Protein AF-A0A954T979-F1 (afdb_monomer_lite)

Structure (mmCIF, N/CA/C/O backbone):
data_AF-A0A954T979-F1
#
_entry.id   AF-A0A954T979-F1
#
loop_
_atom_site.group_PDB
_atom_site.id
_atom_site.type_symbol
_atom_site.label_atom_id
_atom_site.label_alt_id
_atom_site.label_comp_id
_atom_site.label_asym_id
_atom_site.label_entity_id
_atom_site.label_seq_id
_atom_site.pdbx_PDB_ins_code
_atom_site.Cartn_x
_atom_site.Cartn_y
_atom_site.Cartn_z
_atom_site.occupancy
_atom_site.B_iso_or_equiv
_atom_site.auth_seq_id
_atom_site.auth_comp_id
_atom_site.auth_asym_id
_atom_site.auth_atom_id
_atom_site.pdbx_PDB_model_num
ATOM 1 N N . ASP A 1 1 ? -9.223 -1.416 -10.835 1.00 89.56 1 ASP A N 1
ATOM 2 C CA . ASP A 1 1 ? -8.680 -1.731 -9.501 1.00 89.56 1 ASP A CA 1
ATOM 3 C C . ASP A 1 1 ? -7.869 -3.007 -9.661 1.00 89.56 1 ASP A C 1
ATOM 5 O O . ASP A 1 1 ? -8.313 -3.854 -10.427 1.00 89.56 1 ASP A O 1
ATOM 9 N N . CYS A 1 2 ? -6.701 -3.124 -9.030 1.00 95.06 2 CYS A N 1
ATOM 10 C CA . CYS A 1 2 ? -5.789 -4.264 -9.200 1.00 95.06 2 CYS A CA 1
ATOM 11 C C . CYS A 1 2 ? -6.387 -5.579 -8.667 1.00 95.06 2 CYS A C 1
ATOM 13 O O . CYS A 1 2 ? -6.088 -6.649 -9.189 1.00 95.06 2 CYS A O 1
ATOM 15 N N . PHE A 1 3 ? -7.281 -5.497 -7.678 1.00 96.12 3 PHE A N 1
ATOM 16 C CA . PHE A 1 3 ? -7.932 -6.656 -7.049 1.00 96.12 3 PHE A CA 1
ATOM 17 C C . PHE A 1 3 ? -9.414 -6.803 -7.430 1.00 96.12 3 PHE A C 1
ATOM 19 O O . PHE A 1 3 ? -10.188 -7.436 -6.714 1.00 96.12 3 PHE A O 1
ATOM 26 N N . ALA A 1 4 ? -9.841 -6.215 -8.553 1.00 95.62 4 ALA A N 1
ATOM 27 C CA . ALA A 1 4 ? -11.224 -6.329 -9.008 1.00 95.62 4 ALA A CA 1
ATOM 28 C C . ALA A 1 4 ? -11.629 -7.805 -9.197 1.00 95.62 4 ALA A C 1
ATOM 30 O O . ALA A 1 4 ? -10.930 -8.565 -9.866 1.00 95.62 4 ALA A O 1
ATOM 31 N N . GLY A 1 5 ? -12.764 -8.194 -8.610 1.00 94.38 5 GLY A N 1
ATOM 32 C CA . GLY A 1 5 ? -13.260 -9.575 -8.613 1.00 94.38 5 GLY A CA 1
ATOM 33 C C . GLY A 1 5 ? -12.831 -10.416 -7.404 1.00 94.38 5 GLY A C 1
ATOM 34 O O . GLY A 1 5 ? -13.337 -11.523 -7.245 1.00 94.38 5 GLY A O 1
ATOM 35 N N . GLN A 1 6 ? -11.952 -9.911 -6.529 1.00 94.81 6 GLN A N 1
ATOM 36 C CA . GLN A 1 6 ? -11.665 -10.568 -5.253 1.00 94.81 6 GLN A CA 1
ATOM 37 C C . GLN A 1 6 ? -12.910 -10.491 -4.342 1.00 94.81 6 GLN A C 1
ATOM 39 O O . GLN A 1 6 ? -13.424 -9.390 -4.121 1.00 94.81 6 GLN A O 1
ATOM 44 N N . PRO A 1 7 ? -13.407 -11.619 -3.803 1.00 94.00 7 PRO A N 1
ATOM 45 C CA . PRO A 1 7 ? -14.578 -11.619 -2.933 1.00 94.00 7 PRO A CA 1
ATOM 46 C C . PRO A 1 7 ? -14.266 -11.057 -1.540 1.00 94.00 7 PRO A C 1
ATOM 48 O O . PRO A 1 7 ? -13.140 -11.150 -1.046 1.00 94.00 7 PRO A O 1
ATOM 51 N N . LEU A 1 8 ? -15.300 -10.530 -0.881 1.00 92.94 8 LEU A N 1
ATOM 52 C CA . LEU A 1 8 ? -15.265 -10.196 0.540 1.00 92.94 8 LEU A CA 1
ATOM 53 C C . LEU A 1 8 ? -15.288 -11.491 1.359 1.00 92.94 8 LEU A C 1
ATOM 55 O O . LEU A 1 8 ? -16.309 -12.178 1.396 1.00 92.94 8 LEU A O 1
ATOM 59 N N . VAL A 1 9 ? -14.182 -11.809 2.033 1.00 87.69 9 VAL A N 1
ATOM 60 C CA . VAL A 1 9 ? -14.088 -12.974 2.924 1.00 87.69 9 VAL A CA 1
ATOM 61 C C . VAL A 1 9 ? -13.706 -12.493 4.317 1.00 87.69 9 VAL A C 1
ATOM 63 O O . VAL A 1 9 ? -12.596 -12.012 4.546 1.00 87.69 9 VAL A O 1
ATOM 66 N N . ASN A 1 10 ? -14.630 -12.623 5.265 1.00 72.69 10 ASN A N 1
ATOM 67 C CA . ASN A 1 10 ? -14.361 -12.289 6.659 1.00 72.69 10 ASN A CA 1
ATOM 68 C C . ASN A 1 10 ? -13.551 -13.424 7.298 1.00 72.69 10 ASN A C 1
ATOM 70 O O . ASN A 1 10 ? -14.028 -14.551 7.323 1.00 72.69 10 ASN A O 1
ATOM 74 N N . GLY A 1 11 ? -12.335 -13.090 7.755 1.00 63.50 11 GLY A N 1
ATOM 75 C CA . GLY A 1 11 ? -11.377 -13.889 8.539 1.00 63.50 11 GLY A CA 1
ATOM 76 C C . GLY A 1 11 ? -11.616 -15.399 8.644 1.00 63.50 11 GLY A C 1
ATOM 77 O O . GLY A 1 11 ? -12.543 -15.843 9.309 1.00 63.50 11 GLY A O 1
ATOM 78 N N . ILE A 1 12 ? -10.706 -16.196 8.080 1.00 55.28 12 ILE A N 1
ATOM 79 C CA . ILE A 1 12 ? -10.665 -17.642 8.329 1.00 55.28 12 ILE A CA 1
ATOM 80 C C . ILE A 1 12 ? -10.172 -17.859 9.765 1.00 55.28 12 ILE A C 1
ATOM 82 O O . ILE A 1 12 ? -9.026 -17.526 10.075 1.00 55.28 12 ILE A O 1
ATOM 86 N N . THR A 1 13 ? -11.014 -18.432 10.624 1.00 52.34 13 THR A N 1
ATOM 87 C CA . THR A 1 13 ? -10.603 -18.9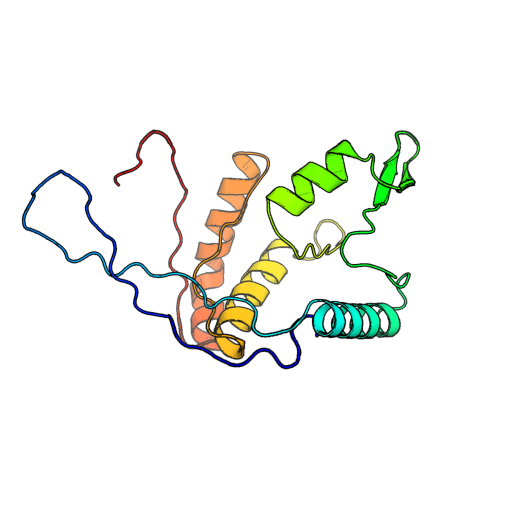42 11.936 1.00 52.34 13 THR A CA 1
ATOM 88 C C . THR A 1 13 ? -9.725 -20.169 11.712 1.00 52.34 13 THR A C 1
ATOM 90 O O . THR A 1 13 ? -10.224 -21.212 11.287 1.00 52.34 13 THR A O 1
ATOM 93 N N . TYR A 1 14 ? -8.418 -20.072 11.961 1.00 54.41 14 TYR A N 1
ATOM 94 C CA . TYR A 1 14 ? -7.567 -21.260 12.033 1.00 54.41 14 TYR A CA 1
ATOM 95 C C . TYR A 1 14 ? -7.148 -21.508 13.478 1.00 54.41 14 TYR A C 1
ATOM 97 O O . TYR A 1 14 ? -6.936 -20.580 14.252 1.00 54.41 14 TYR A O 1
ATOM 105 N N . ARG A 1 15 ? -7.053 -22.780 13.860 1.00 49.94 15 ARG A N 1
ATOM 106 C CA . ARG A 1 15 ? -6.514 -23.176 15.162 1.00 49.94 15 ARG A CA 1
ATOM 107 C C . ARG A 1 15 ? -4.995 -23.216 15.057 1.00 49.94 15 ARG A C 1
ATOM 109 O O . ARG A 1 15 ? -4.473 -23.870 14.155 1.00 49.94 15 ARG A O 1
ATOM 116 N N . ILE A 1 16 ? -4.300 -22.505 15.939 1.00 55.72 16 ILE A N 1
ATOM 117 C CA . ILE A 1 16 ? -2.845 -22.620 16.076 1.00 55.72 16 ILE A CA 1
ATOM 118 C C . ILE A 1 16 ? -2.546 -23.936 16.807 1.00 55.72 16 ILE A C 1
ATOM 120 O O . ILE A 1 16 ? -3.110 -24.193 17.868 1.00 55.72 16 ILE A O 1
ATOM 124 N N . ASP A 1 17 ? -1.698 -24.788 16.222 1.00 48.31 17 ASP A N 1
ATOM 125 C CA . ASP A 1 17 ? -1.144 -25.957 16.914 1.00 48.31 17 ASP A CA 1
ATOM 126 C C . ASP A 1 17 ? -0.071 -25.461 17.904 1.00 48.31 17 ASP A C 1
ATOM 128 O O . ASP A 1 17 ? 0.934 -24.894 17.463 1.00 48.31 17 ASP A O 1
ATOM 132 N N . PRO A 1 18 ? -0.264 -25.625 19.226 1.00 51.44 18 PRO A N 1
ATOM 133 C CA . PRO A 1 18 ? 0.641 -25.089 20.244 1.00 51.44 18 PRO A CA 1
ATOM 134 C C . PRO A 1 18 ? 2.006 -25.797 20.290 1.00 51.44 18 PRO A C 1
ATOM 136 O O . PRO A 1 18 ? 2.892 -25.395 21.052 1.00 51.44 18 PRO A O 1
ATOM 139 N N . GLY A 1 19 ? 2.217 -26.849 19.495 1.00 63.22 19 GLY A N 1
ATOM 140 C CA . GLY A 1 19 ? 3.445 -27.627 19.544 1.00 63.22 19 GLY A CA 1
ATOM 141 C C . GLY A 1 19 ? 3.667 -28.286 20.913 1.00 63.22 19 GLY A C 1
ATOM 142 O O . GLY A 1 19 ? 2.783 -28.397 21.760 1.00 63.22 19 GLY A O 1
ATOM 143 N N . ARG A 1 20 ? 4.887 -28.780 21.144 1.00 53.03 20 ARG A N 1
ATOM 144 C CA . ARG A 1 20 ? 5.210 -29.754 22.207 1.00 53.03 20 ARG A CA 1
ATOM 145 C C . ARG A 1 20 ? 5.281 -29.197 23.642 1.00 53.03 20 ARG A C 1
ATOM 147 O O . ARG A 1 20 ? 5.864 -29.853 24.505 1.00 53.03 20 ARG A O 1
ATOM 154 N N . LYS A 1 21 ? 4.729 -28.012 23.921 1.00 49.12 21 LYS A N 1
ATOM 155 C CA . LYS A 1 21 ? 4.645 -27.458 25.283 1.00 49.12 21 LYS A CA 1
ATOM 156 C C . LYS A 1 21 ? 3.188 -27.400 25.724 1.00 49.12 21 LYS A C 1
ATOM 158 O O . LYS A 1 21 ? 2.448 -26.494 25.369 1.00 49.12 21 LYS A O 1
ATOM 163 N N . ALA A 1 22 ? 2.801 -28.379 26.536 1.00 50.41 22 ALA A N 1
ATOM 164 C CA . ALA A 1 22 ? 1.542 -28.364 27.258 1.00 50.41 22 ALA A CA 1
ATOM 165 C C . ALA A 1 22 ? 1.545 -27.213 28.281 1.00 50.41 22 ALA A C 1
ATOM 167 O O . ALA A 1 22 ? 2.043 -27.365 29.395 1.00 50.41 22 ALA A O 1
ATOM 168 N N . GLN A 1 23 ? 0.982 -26.064 27.910 1.00 44.97 23 GLN A N 1
ATOM 169 C CA . GLN A 1 23 ? 0.346 -25.174 28.874 1.00 44.97 23 GLN A CA 1
ATOM 170 C C . GLN A 1 23 ? -1.100 -24.923 28.460 1.00 44.97 23 GLN A C 1
ATOM 172 O O . GLN A 1 23 ? -1.413 -24.488 27.356 1.00 44.97 23 GLN A O 1
ATOM 177 N N . VAL A 1 24 ? -1.979 -25.285 29.387 1.00 43.44 24 VAL A N 1
ATOM 178 C CA . VAL A 1 24 ? -3.433 -25.253 29.298 1.00 43.44 24 VAL A CA 1
ATOM 179 C C . VAL A 1 24 ? -3.898 -23.813 29.516 1.00 43.44 24 VAL A C 1
ATOM 181 O O . VAL A 1 24 ? -4.314 -23.462 30.612 1.00 43.44 24 VAL A O 1
ATOM 184 N N . SER A 1 25 ? -3.796 -22.959 28.498 1.00 41.19 25 SER A N 1
ATOM 185 C CA . SER A 1 25 ? -4.624 -21.750 28.393 1.00 41.19 25 SER A CA 1
ATOM 186 C C . SER A 1 25 ? -4.479 -21.113 27.014 1.00 41.19 25 SER A C 1
ATOM 188 O O . SER A 1 25 ? -3.363 -20.863 26.577 1.00 41.19 25 SER A O 1
ATOM 190 N N . ALA A 1 26 ? -5.621 -20.786 26.410 1.00 41.97 26 ALA A N 1
ATOM 191 C CA . ALA A 1 26 ? -5.810 -20.172 25.096 1.00 41.97 26 ALA A CA 1
ATOM 192 C C . ALA A 1 26 ? -5.603 -21.119 23.902 1.00 41.97 26 ALA A C 1
ATOM 194 O O . ALA A 1 26 ? -4.512 -21.315 23.380 1.00 41.97 26 ALA A O 1
ATOM 195 N N . PHE A 1 27 ? -6.728 -21.641 23.407 1.00 39.69 27 PHE A N 1
ATOM 196 C CA . PHE A 1 27 ? -6.893 -21.864 21.978 1.00 39.69 27 PHE A CA 1
ATOM 197 C C . PHE A 1 27 ? -6.625 -20.521 21.293 1.00 39.69 27 PHE A C 1
ATOM 199 O O . PHE A 1 27 ? -7.491 -19.649 21.273 1.00 39.69 27 PHE A O 1
ATOM 206 N N . GLU A 1 28 ? -5.406 -20.307 20.816 1.00 45.62 28 GLU A N 1
ATOM 207 C CA . GLU A 1 28 ? -5.100 -19.139 20.008 1.00 45.62 28 GLU A CA 1
ATOM 208 C C . GLU A 1 28 ? -5.762 -19.367 18.643 1.00 45.62 28 GLU A C 1
ATOM 210 O O . GLU A 1 28 ? -5.289 -20.132 17.797 1.00 45.62 28 GLU A O 1
ATOM 215 N N . GLU A 1 29 ? -6.939 -18.763 18.458 1.00 49.72 29 GLU A N 1
ATOM 216 C CA . GLU A 1 29 ? -7.484 -18.555 17.125 1.00 49.72 29 GLU A CA 1
ATOM 217 C C . GLU A 1 29 ? -6.470 -17.702 16.372 1.00 49.72 29 GLU A C 1
ATOM 219 O O . GLU A 1 29 ? -6.264 -16.515 16.633 1.00 49.72 29 GLU A O 1
ATOM 224 N N . GLY A 1 30 ? -5.766 -18.348 15.459 1.00 55.19 30 GLY A N 1
ATOM 225 C CA . GLY A 1 30 ? -4.918 -17.660 14.532 1.00 55.19 30 GLY A CA 1
ATOM 226 C C . GLY A 1 30 ? -5.792 -16.877 13.567 1.00 55.19 30 GLY A C 1
ATOM 227 O O . GLY A 1 30 ? -6.737 -17.396 12.973 1.00 55.19 30 GLY A O 1
ATOM 228 N N . PHE A 1 31 ? -5.466 -15.602 13.405 1.00 66.88 31 PHE A N 1
ATOM 229 C CA . PHE A 1 31 ? -6.133 -14.730 12.450 1.00 66.88 31 PHE A CA 1
ATOM 230 C C . PHE A 1 31 ? -5.142 -14.392 11.338 1.00 66.88 31 PHE A C 1
ATOM 232 O O . PHE A 1 31 ? -4.152 -13.697 11.595 1.00 66.88 31 PHE A O 1
ATOM 239 N N . LYS A 1 32 ? -5.419 -14.857 10.114 1.00 81.69 32 LYS A N 1
ATOM 240 C CA . LYS A 1 32 ? -4.727 -14.463 8.877 1.00 81.69 32 LYS A CA 1
ATOM 241 C C . LYS A 1 32 ? -5.723 -13.830 7.910 1.00 81.69 32 LYS A C 1
ATOM 243 O O . LYS A 1 32 ? -6.925 -14.079 7.993 1.00 81.69 32 LYS A O 1
ATOM 248 N N . ASN A 1 33 ? -5.220 -13.026 6.981 1.00 89.38 33 ASN A N 1
ATOM 249 C CA . ASN A 1 33 ? -6.032 -12.573 5.857 1.00 89.38 33 ASN A CA 1
ATOM 250 C C . ASN A 1 33 ? -6.395 -13.766 4.960 1.00 89.38 33 ASN A C 1
ATOM 252 O O . ASN A 1 33 ? -5.632 -14.728 4.864 1.00 89.38 33 ASN A O 1
ATOM 256 N N . ALA A 1 34 ? -7.550 -13.689 4.299 1.00 88.19 34 ALA A N 1
ATOM 257 C CA . ALA A 1 34 ? -7.890 -14.623 3.235 1.00 88.19 34 ALA A CA 1
ATOM 258 C C . ALA A 1 34 ? -6.895 -14.487 2.073 1.00 88.19 34 ALA A C 1
ATOM 260 O O . ALA A 1 34 ? -6.503 -13.370 1.720 1.00 88.19 34 ALA A O 1
ATOM 261 N N . ASP A 1 35 ? -6.511 -15.619 1.490 1.00 89.25 35 ASP A N 1
ATOM 262 C CA . ASP A 1 35 ? -5.602 -15.664 0.347 1.00 89.25 35 ASP A CA 1
ATOM 263 C C . ASP A 1 35 ? -6.260 -15.047 -0.908 1.00 89.25 35 ASP A C 1
ATOM 265 O O . ASP A 1 35 ? -7.484 -14.870 -0.985 1.00 89.25 35 ASP A O 1
ATOM 269 N N . PHE A 1 36 ? -5.450 -14.696 -1.910 1.00 89.81 36 PHE A N 1
ATOM 270 C CA . PHE A 1 36 ? -5.980 -14.248 -3.198 1.00 89.81 36 PHE A CA 1
ATOM 271 C C . PHE A 1 36 ? -6.741 -15.394 -3.871 1.00 89.81 36 PHE A C 1
ATOM 273 O O . PHE A 1 36 ? -6.194 -16.477 -4.073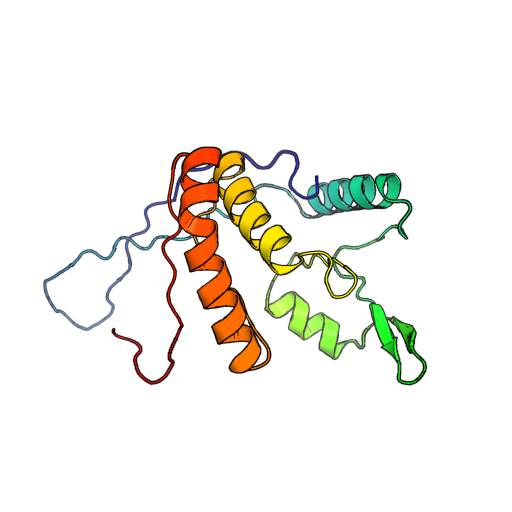 1.00 89.81 36 PHE A O 1
ATOM 280 N N . VAL A 1 37 ? -7.996 -15.139 -4.239 1.00 93.19 37 VAL A N 1
ATOM 281 C CA . VAL A 1 37 ? -8.806 -16.069 -5.045 1.00 93.19 37 VAL A CA 1
ATOM 282 C C . VAL A 1 37 ? -8.530 -15.848 -6.534 1.00 93.19 37 VAL A C 1
ATOM 284 O O . VAL A 1 37 ? -8.644 -16.766 -7.341 1.00 93.19 37 VAL A O 1
ATOM 287 N N . LEU A 1 38 ? -8.142 -14.623 -6.896 1.00 94.56 38 LEU A N 1
ATOM 288 C CA . LEU A 1 38 ? -7.792 -14.250 -8.259 1.00 94.56 38 LEU A CA 1
ATOM 289 C C . LEU A 1 38 ? -6.536 -14.985 -8.741 1.00 94.56 38 LEU A C 1
ATOM 291 O O . LEU A 1 38 ? -5.515 -15.037 -8.054 1.00 94.56 38 LEU A O 1
ATOM 295 N N . SER A 1 39 ? -6.604 -15.492 -9.969 1.00 95.50 39 SER A N 1
ATOM 296 C CA . SER A 1 39 ? -5.449 -16.054 -10.670 1.00 95.50 39 SER A CA 1
ATOM 297 C C . SER A 1 39 ? -4.465 -14.958 -11.099 1.00 95.50 39 SER A C 1
ATOM 299 O O . SER A 1 39 ? -4.842 -13.802 -11.301 1.00 95.50 39 SER A O 1
ATOM 301 N N . GLU A 1 40 ? -3.194 -15.317 -11.289 1.00 94.56 40 GLU A N 1
ATOM 302 C CA . GLU A 1 40 ? -2.163 -14.377 -11.755 1.00 94.56 40 GLU A CA 1
ATOM 303 C C . GLU A 1 40 ? -2.528 -13.667 -13.073 1.00 94.56 40 GLU A C 1
ATOM 305 O O . GLU A 1 40 ? -2.364 -12.446 -13.132 1.00 94.56 40 GLU A O 1
ATOM 310 N N . PRO A 1 41 ? -3.106 -14.340 -14.093 1.00 96.19 41 PRO A N 1
ATOM 311 C CA . PRO A 1 41 ? -3.580 -13.658 -15.297 1.00 96.19 41 PRO A CA 1
ATOM 312 C C . PRO A 1 41 ? -4.669 -12.614 -15.023 1.00 96.19 41 PRO A C 1
ATOM 314 O O . PRO A 1 41 ? -4.632 -11.536 -15.610 1.00 96.19 41 PRO A O 1
ATOM 317 N N . GLN A 1 42 ? -5.607 -12.889 -14.107 1.00 97.06 42 GLN A N 1
ATOM 318 C CA . GLN A 1 42 ? -6.658 -11.928 -13.741 1.00 97.06 42 GLN A CA 1
ATOM 319 C C . GLN A 1 42 ? -6.078 -10.708 -13.018 1.00 97.06 42 GLN A C 1
ATOM 321 O O . GLN A 1 42 ? -6.465 -9.573 -13.302 1.00 97.06 42 GLN A O 1
ATOM 326 N N . ILE A 1 43 ? -5.128 -10.924 -12.103 1.00 96.94 43 ILE A N 1
ATOM 327 C CA . ILE A 1 43 ? -4.438 -9.833 -11.403 1.00 96.94 43 ILE A CA 1
ATOM 328 C C . ILE A 1 43 ? -3.650 -8.982 -12.406 1.00 96.94 43 ILE A C 1
ATOM 330 O O . ILE A 1 43 ? -3.751 -7.755 -12.379 1.00 96.94 43 ILE A O 1
ATOM 334 N N . LEU A 1 44 ? -2.919 -9.615 -13.326 1.00 97.25 44 LEU A N 1
ATOM 335 C CA . LEU A 1 44 ? -2.182 -8.915 -14.375 1.00 97.25 44 LEU A CA 1
ATOM 336 C C . LEU A 1 44 ? -3.119 -8.088 -15.263 1.00 97.25 44 LEU A C 1
ATOM 338 O O . LEU A 1 44 ? -2.864 -6.906 -15.477 1.00 97.25 44 LEU A O 1
ATOM 342 N N . GLU A 1 45 ? -4.232 -8.659 -15.726 1.00 97.94 45 GLU A N 1
ATOM 343 C CA . GLU A 1 45 ? -5.222 -7.939 -16.534 1.00 97.94 45 GLU A CA 1
ATOM 344 C C . GLU A 1 45 ? -5.770 -6.707 -15.790 1.00 97.94 45 GLU A C 1
ATOM 346 O O . GLU A 1 45 ? -5.890 -5.613 -16.355 1.00 97.94 45 GLU A O 1
ATOM 351 N N . ASN A 1 46 ? -6.064 -6.861 -14.499 1.00 97.88 46 ASN A N 1
ATOM 352 C CA . ASN A 1 46 ? -6.523 -5.774 -13.643 1.00 97.88 46 ASN A CA 1
ATOM 353 C C . ASN A 1 46 ? -5.471 -4.665 -13.483 1.00 97.88 46 ASN A C 1
ATOM 355 O O . ASN A 1 46 ? -5.817 -3.481 -13.572 1.00 97.88 46 ASN A O 1
ATOM 359 N N . ILE A 1 47 ? -4.199 -5.025 -13.287 1.00 97.06 47 ILE A N 1
ATOM 360 C CA . ILE A 1 47 ? -3.078 -4.075 -13.219 1.00 97.06 47 ILE A CA 1
ATOM 361 C C . ILE A 1 47 ? -2.940 -3.328 -14.547 1.00 97.06 47 ILE A C 1
ATOM 363 O O . ILE A 1 47 ? -2.900 -2.099 -14.551 1.00 97.06 47 ILE A O 1
ATOM 367 N N . GLN A 1 48 ? -2.971 -4.033 -15.679 1.00 97.38 48 GLN A N 1
ATOM 368 C CA . GLN A 1 48 ? -2.885 -3.417 -17.005 1.00 97.38 48 GLN A CA 1
ATOM 369 C C . GLN A 1 48 ? -4.038 -2.436 -17.261 1.00 97.38 48 GLN A C 1
ATOM 371 O O . GLN A 1 48 ? -3.829 -1.368 -17.838 1.00 97.38 48 GLN A O 1
ATOM 376 N N . LYS A 1 49 ? -5.261 -2.744 -16.803 1.00 98.00 49 LYS A N 1
ATOM 377 C CA . LYS A 1 49 ? -6.397 -1.803 -16.858 1.00 98.00 49 LYS A CA 1
ATOM 378 C C . LYS A 1 49 ? -6.120 -0.530 -16.052 1.00 98.00 49 LYS A C 1
ATOM 380 O O . LYS A 1 49 ? -6.446 0.563 -16.516 1.00 98.00 49 LYS A O 1
ATOM 385 N N . VAL A 1 50 ? -5.521 -0.652 -14.865 1.00 97.38 50 VAL A N 1
ATOM 386 C CA . VAL A 1 50 ? -5.126 0.506 -14.043 1.00 97.38 50 VAL A CA 1
ATOM 387 C C . VAL A 1 50 ? -4.016 1.306 -14.729 1.00 97.38 50 VAL A C 1
ATOM 389 O O . VAL A 1 50 ? -4.156 2.521 -14.845 1.00 97.38 50 VAL A O 1
ATOM 392 N N . GLN A 1 51 ? -2.979 0.646 -15.251 1.00 96.62 51 GLN A N 1
ATOM 393 C CA . GLN A 1 51 ? -1.872 1.288 -15.970 1.00 96.62 51 GLN A CA 1
ATOM 394 C C . GLN A 1 51 ? -2.365 2.077 -17.186 1.00 96.62 51 GLN A C 1
ATOM 396 O O . GLN A 1 51 ? -2.060 3.261 -17.298 1.00 96.62 51 GLN A O 1
ATOM 401 N N . ARG A 1 52 ? -3.213 1.476 -18.036 1.00 97.44 52 ARG A N 1
ATOM 402 C CA . ARG A 1 52 ? -3.820 2.164 -19.192 1.00 97.44 52 ARG A CA 1
ATOM 403 C C . ARG A 1 52 ? -4.596 3.409 -18.771 1.00 97.44 52 ARG A C 1
ATOM 405 O O . ARG A 1 52 ? -4.438 4.463 -19.374 1.00 97.44 52 ARG A O 1
ATOM 412 N N . ARG A 1 53 ? -5.410 3.309 -17.714 1.00 97.31 53 ARG A N 1
ATOM 413 C CA . ARG A 1 53 ? -6.200 4.442 -17.206 1.00 97.31 53 ARG A CA 1
ATOM 414 C C . ARG A 1 53 ? -5.326 5.578 -16.665 1.00 97.31 53 ARG A C 1
ATOM 416 O O . ARG A 1 53 ? -5.732 6.730 -16.745 1.00 97.31 53 ARG A O 1
ATOM 423 N N . GLN A 1 54 ? -4.174 5.248 -16.091 1.00 95.62 54 GLN A N 1
ATOM 424 C CA . GLN A 1 54 ? -3.224 6.210 -15.527 1.00 95.62 54 GLN A CA 1
ATOM 425 C C . GLN A 1 54 ? -2.142 6.637 -16.532 1.00 95.62 54 GLN A C 1
ATOM 427 O O . GLN A 1 54 ? -1.214 7.343 -16.153 1.00 95.62 54 GLN A O 1
ATOM 432 N N . ASN A 1 55 ? -2.251 6.219 -17.800 1.00 95.81 55 ASN A N 1
ATOM 433 C CA . ASN A 1 55 ? -1.266 6.480 -18.850 1.00 95.81 55 ASN A CA 1
ATOM 434 C C . ASN A 1 55 ? 0.166 6.033 -18.475 1.00 95.81 55 ASN A C 1
ATOM 436 O O . ASN A 1 55 ? 1.142 6.741 -18.713 1.00 95.81 55 ASN A O 1
ATOM 440 N N . LEU A 1 56 ? 0.282 4.856 -17.853 1.00 93.69 56 LEU A N 1
ATOM 441 C CA . LEU A 1 56 ? 1.547 4.240 -17.450 1.00 93.69 56 LEU A CA 1
ATOM 442 C C . LEU A 1 56 ? 1.967 3.148 -18.439 1.00 93.69 56 LEU A C 1
ATOM 444 O O . LEU A 1 56 ? 1.128 2.529 -19.098 1.00 93.69 56 LEU A O 1
ATOM 448 N N . SER A 1 57 ? 3.271 2.860 -18.487 1.00 92.06 57 SER A N 1
ATOM 449 C CA . SER A 1 57 ? 3.812 1.710 -19.215 1.00 92.06 57 SER A CA 1
ATOM 450 C C . SER A 1 57 ? 3.142 0.414 -18.754 1.00 92.06 57 SER A C 1
ATOM 452 O O . SER A 1 57 ? 2.987 0.174 -17.557 1.00 92.06 57 SER A O 1
ATOM 454 N N . ILE A 1 58 ? 2.734 -0.409 -19.719 1.00 94.81 58 ILE A N 1
ATOM 455 C CA . ILE A 1 58 ? 1.973 -1.631 -19.463 1.00 94.81 58 ILE A CA 1
ATOM 456 C C . ILE A 1 58 ? 2.941 -2.766 -19.128 1.00 94.81 58 ILE A C 1
ATOM 458 O O . ILE A 1 58 ? 3.861 -3.042 -19.894 1.00 94.81 58 ILE A O 1
ATOM 462 N N . SER A 1 59 ? 2.705 -3.451 -18.011 1.00 93.81 59 SER A N 1
ATOM 463 C CA . SER A 1 59 ? 3.463 -4.647 -17.636 1.00 93.81 59 SER A CA 1
ATOM 464 C C . SER A 1 59 ? 3.000 -5.856 -18.448 1.00 93.81 59 SER A C 1
ATOM 466 O O . SER A 1 59 ? 1.797 -6.105 -18.574 1.00 93.81 59 SER A O 1
ATOM 468 N N . HIS A 1 60 ? 3.944 -6.640 -18.966 1.00 94.19 60 HIS A N 1
ATOM 469 C CA . HIS A 1 60 ? 3.639 -7.881 -19.684 1.00 94.19 60 HIS A CA 1
ATOM 470 C C . HIS A 1 60 ? 3.588 -9.087 -18.747 1.00 94.19 60 HIS A C 1
ATOM 472 O O . HIS A 1 60 ? 2.899 -10.063 -19.048 1.00 94.19 60 HIS A O 1
ATOM 478 N N . ARG A 1 61 ? 4.279 -9.013 -17.606 1.00 93.88 61 ARG A N 1
ATOM 479 C CA . ARG A 1 61 ? 4.300 -10.043 -16.565 1.00 93.88 61 ARG A CA 1
ATOM 480 C C . ARG A 1 61 ? 4.249 -9.408 -15.173 1.00 93.88 61 ARG A C 1
ATOM 482 O O . ARG A 1 61 ? 4.605 -8.247 -14.999 1.00 93.88 61 ARG A O 1
ATOM 489 N N . LEU A 1 62 ? 3.834 -10.184 -14.169 1.00 93.38 62 LEU A N 1
ATOM 490 C CA . LEU A 1 62 ? 3.832 -9.752 -12.757 1.00 93.38 62 LEU A CA 1
ATOM 491 C C . LEU A 1 62 ? 5.233 -9.697 -12.132 1.00 93.38 62 LEU A C 1
ATOM 493 O O . LEU A 1 62 ? 5.408 -9.158 -11.045 1.00 93.38 62 LEU A O 1
ATOM 497 N N . ASP A 1 63 ? 6.214 -10.278 -12.814 1.00 92.06 63 ASP A N 1
ATOM 498 C CA . ASP A 1 63 ? 7.588 -10.450 -12.356 1.00 92.06 63 ASP A CA 1
ATOM 499 C C . ASP A 1 63 ? 8.593 -9.606 -13.178 1.00 92.06 63 ASP A C 1
ATOM 501 O O . ASP A 1 63 ? 9.812 -9.761 -13.037 1.00 92.06 63 ASP A O 1
ATOM 505 N N . ASP A 1 64 ? 8.083 -8.701 -14.024 1.00 89.56 64 ASP A N 1
ATOM 506 C CA . ASP A 1 64 ? 8.862 -7.721 -14.789 1.00 89.56 64 ASP A CA 1
ATOM 507 C C . ASP A 1 64 ? 9.251 -6.543 -13.883 1.00 89.56 64 ASP A C 1
ATOM 509 O O . ASP A 1 64 ? 8.614 -5.489 -13.871 1.00 89.56 64 ASP A O 1
ATOM 513 N N . PHE A 1 65 ? 10.302 -6.736 -13.089 1.00 91.94 65 PHE A N 1
ATOM 514 C CA . PHE A 1 65 ? 10.813 -5.709 -12.185 1.00 91.94 65 PHE A CA 1
ATOM 515 C C . PHE A 1 65 ? 11.753 -4.735 -12.901 1.00 91.94 65 PHE A C 1
ATOM 517 O O . PHE A 1 65 ? 12.663 -5.143 -13.631 1.00 91.94 65 PHE A O 1
ATOM 524 N N . ILE A 1 66 ? 11.571 -3.444 -12.629 1.00 90.06 66 ILE A N 1
ATOM 525 C CA . ILE A 1 66 ? 12.395 -2.353 -13.152 1.00 90.06 66 ILE A CA 1
ATOM 526 C C . ILE A 1 66 ? 13.069 -1.657 -11.971 1.00 90.06 66 ILE A C 1
ATOM 528 O O . ILE A 1 66 ? 12.410 -1.304 -10.997 1.00 90.06 66 ILE A O 1
ATOM 532 N N . VAL A 1 67 ? 14.378 -1.439 -12.068 1.00 90.31 67 VAL A N 1
ATOM 533 C CA . VAL A 1 67 ? 15.161 -0.689 -11.077 1.00 90.31 67 VAL A CA 1
ATOM 534 C C . VAL A 1 67 ? 15.796 0.535 -11.727 1.00 90.31 67 VAL A C 1
ATOM 536 O O . VAL A 1 67 ? 15.964 0.585 -12.946 1.00 90.31 67 VAL A O 1
ATOM 539 N N . LEU A 1 68 ? 16.134 1.533 -10.913 1.00 89.75 68 LEU A N 1
ATOM 540 C CA . LEU A 1 68 ? 16.905 2.687 -11.362 1.00 89.75 68 LEU A CA 1
ATOM 541 C C . LEU A 1 68 ? 18.397 2.389 -11.227 1.00 89.75 68 LEU A C 1
ATOM 543 O O . LEU A 1 68 ? 18.850 1.917 -10.181 1.00 89.75 68 LEU A O 1
ATOM 547 N N . ASP A 1 69 ? 19.154 2.654 -12.286 1.00 90.44 69 ASP A N 1
ATOM 548 C CA . ASP A 1 69 ? 20.610 2.619 -12.237 1.00 90.44 69 ASP A CA 1
ATOM 549 C C . ASP A 1 69 ? 21.184 3.872 -11.540 1.00 90.44 69 ASP A C 1
ATOM 551 O O . ASP A 1 69 ? 20.460 4.758 -11.081 1.00 90.44 69 ASP A O 1
ATOM 555 N N . ARG A 1 70 ? 22.518 3.969 -11.464 1.00 92.06 70 ARG A N 1
ATOM 556 C CA . ARG A 1 70 ? 23.211 5.123 -10.854 1.00 92.06 70 ARG A CA 1
ATOM 557 C C . ARG A 1 70 ? 22.950 6.452 -11.576 1.00 92.06 70 ARG A C 1
ATOM 559 O O . ARG A 1 70 ? 23.226 7.502 -11.006 1.00 92.06 70 ARG A O 1
ATOM 566 N N . ASN A 1 71 ? 22.441 6.399 -12.802 1.00 93.56 71 ASN A N 1
ATOM 567 C CA . ASN A 1 71 ? 22.141 7.538 -13.658 1.00 93.56 71 ASN A CA 1
ATOM 568 C C . ASN A 1 71 ? 20.626 7.813 -1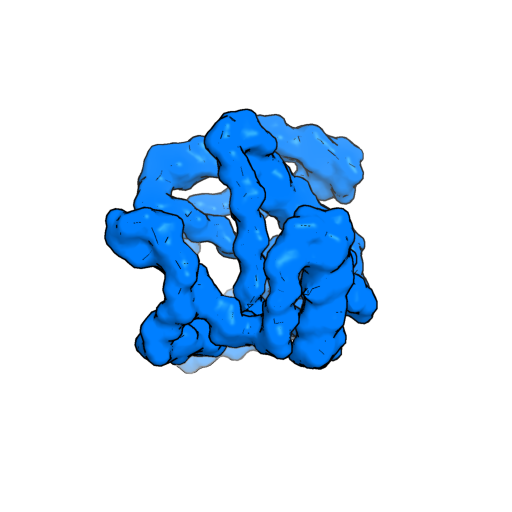3.732 1.00 93.56 71 ASN A C 1
ATOM 570 O O . ASN A 1 71 ? 20.186 8.550 -14.613 1.00 93.56 71 ASN A O 1
ATOM 574 N N . ASN A 1 72 ? 19.824 7.221 -12.835 1.00 89.56 72 ASN A N 1
ATOM 575 C CA . ASN A 1 72 ? 18.359 7.284 -12.824 1.00 89.56 72 ASN A CA 1
ATOM 576 C C . ASN A 1 72 ? 17.684 6.737 -14.097 1.00 89.56 72 ASN A C 1
ATOM 578 O O . ASN A 1 72 ? 16.545 7.094 -14.407 1.00 89.56 72 ASN A O 1
ATOM 582 N N . GLN A 1 73 ? 18.349 5.849 -14.832 1.00 90.56 73 GLN A N 1
ATOM 583 C CA . GLN A 1 73 ? 17.757 5.157 -15.970 1.00 90.56 73 GLN A CA 1
ATOM 584 C C . GLN A 1 73 ? 17.040 3.889 -15.513 1.00 90.56 73 GLN A C 1
ATOM 586 O O . GLN A 1 73 ? 17.521 3.145 -14.659 1.00 90.56 73 GLN A O 1
ATOM 591 N N . ARG A 1 74 ? 15.871 3.636 -16.106 1.00 88.56 74 ARG A N 1
ATOM 592 C CA . ARG A 1 74 ? 15.070 2.436 -15.853 1.00 88.56 74 ARG A CA 1
ATOM 593 C C . ARG A 1 74 ? 15.692 1.241 -16.572 1.00 88.56 74 ARG A C 1
ATOM 595 O O . ARG A 1 74 ? 15.695 1.200 -17.799 1.00 88.56 74 ARG A O 1
ATOM 602 N N . ILE A 1 75 ? 16.175 0.269 -15.807 1.00 91.56 75 ILE A N 1
ATOM 603 C CA . ILE A 1 75 ? 16.766 -0.975 -16.311 1.00 91.56 75 ILE A CA 1
ATOM 604 C C . ILE A 1 75 ? 16.038 -2.192 -15.734 1.00 91.56 75 ILE A C 1
ATOM 606 O O . ILE A 1 75 ? 15.411 -2.116 -14.677 1.00 91.56 75 ILE A O 1
ATOM 610 N N . ALA A 1 76 ? 16.126 -3.332 -16.419 1.00 91.62 76 ALA A N 1
ATOM 611 C CA . ALA A 1 76 ? 15.589 -4.588 -15.904 1.00 91.62 76 ALA A CA 1
ATOM 612 C C . ALA A 1 76 ? 16.316 -4.999 -14.613 1.00 91.62 76 ALA A C 1
ATOM 614 O O . ALA A 1 76 ? 17.545 -4.910 -14.525 1.00 91.62 76 ALA A O 1
ATOM 615 N N . ALA A 1 77 ? 15.562 -5.458 -13.613 1.00 91.69 77 ALA A N 1
ATOM 616 C CA . ALA A 1 77 ? 16.143 -5.895 -12.352 1.00 91.69 77 ALA A CA 1
ATOM 617 C C . ALA A 1 77 ? 17.042 -7.137 -12.544 1.00 91.69 77 ALA A C 1
ATOM 619 O O . ALA A 1 77 ? 16.697 -8.034 -13.320 1.00 91.69 77 ALA A O 1
ATOM 620 N N . PRO A 1 78 ? 18.163 -7.249 -11.806 1.00 91.88 78 PRO A N 1
ATOM 621 C CA . PRO A 1 78 ? 19.000 -8.446 -11.821 1.00 91.88 78 PRO A CA 1
ATOM 622 C C . PRO A 1 78 ? 18.235 -9.713 -11.411 1.00 91.88 78 PRO A C 1
ATOM 624 O O . PRO A 1 78 ? 17.294 -9.667 -10.616 1.00 91.88 78 PRO A O 1
ATOM 627 N N . ALA A 1 79 ? 18.701 -10.878 -11.871 1.00 90.88 79 ALA A N 1
ATOM 628 C CA . ALA A 1 79 ? 18.068 -12.165 -11.563 1.00 90.88 79 ALA A CA 1
ATOM 629 C C . ALA A 1 79 ? 17.961 -12.455 -10.051 1.00 90.88 79 ALA A C 1
ATOM 631 O O . ALA A 1 79 ? 16.996 -13.076 -9.608 1.00 90.88 79 ALA A O 1
ATOM 632 N N . THR A 1 80 ? 18.921 -11.978 -9.250 1.00 92.31 80 THR A N 1
ATOM 633 C CA . THR A 1 80 ? 18.899 -12.094 -7.783 1.00 92.31 80 THR A CA 1
ATOM 634 C C . THR A 1 80 ? 17.733 -11.329 -7.166 1.00 92.31 80 THR A C 1
ATOM 636 O O . THR A 1 80 ? 16.988 -11.908 -6.382 1.00 92.31 80 THR A O 1
ATOM 639 N N . TYR A 1 81 ? 17.512 -10.078 -7.587 1.00 92.44 81 TYR A N 1
ATOM 640 C CA . TYR A 1 81 ? 16.385 -9.261 -7.130 1.00 92.44 81 TYR A CA 1
ATOM 641 C C . TYR A 1 81 ? 15.058 -9.971 -7.395 1.00 92.44 81 TYR A C 1
ATOM 643 O O . TYR A 1 81 ? 14.231 -10.117 -6.501 1.00 92.44 81 TYR A O 1
ATOM 651 N N . ARG A 1 82 ? 14.883 -10.469 -8.623 1.00 90.56 82 ARG A N 1
ATOM 652 C CA . ARG A 1 82 ? 13.667 -11.173 -9.032 1.00 90.56 82 ARG A CA 1
ATOM 653 C C . ARG A 1 82 ? 13.414 -12.419 -8.182 1.00 90.56 82 ARG A C 1
ATOM 655 O O . ARG A 1 82 ? 12.283 -12.641 -7.762 1.00 90.56 82 ARG A O 1
ATOM 662 N N . ARG A 1 83 ? 14.447 -13.225 -7.922 1.00 91.62 83 ARG A N 1
ATOM 663 C CA . ARG A 1 83 ? 14.328 -14.430 -7.089 1.00 91.62 83 ARG A CA 1
ATOM 664 C C . ARG A 1 83 ? 13.895 -14.083 -5.666 1.00 91.62 83 ARG A C 1
ATOM 666 O O . ARG A 1 83 ? 12.982 -14.714 -5.143 1.00 91.62 83 ARG A O 1
ATO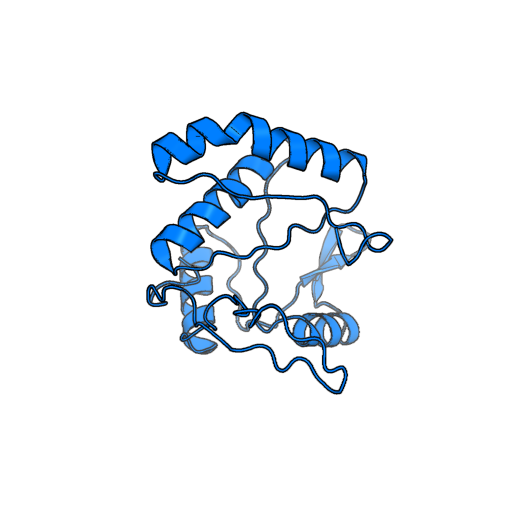M 673 N N . ASP A 1 84 ? 14.539 -13.092 -5.062 1.00 93.50 84 ASP A N 1
ATOM 674 C CA . ASP A 1 84 ? 14.300 -12.735 -3.665 1.00 93.50 84 ASP A CA 1
ATOM 675 C C . ASP A 1 84 ? 12.930 -12.042 -3.493 1.00 93.50 84 ASP A C 1
ATOM 677 O O . ASP A 1 84 ? 12.218 -12.311 -2.526 1.00 93.50 84 ASP A O 1
ATOM 681 N N . ALA A 1 85 ? 12.503 -11.231 -4.470 1.00 92.81 85 ALA A N 1
ATOM 682 C CA . ALA A 1 85 ? 11.167 -10.633 -4.513 1.00 92.81 85 ALA A CA 1
ATOM 683 C C . ALA A 1 85 ? 10.065 -11.706 -4.581 1.00 92.81 85 ALA A C 1
ATOM 685 O O . ALA A 1 85 ? 9.168 -11.726 -3.736 1.00 92.81 85 ALA A O 1
ATOM 686 N N . LEU A 1 86 ? 10.190 -12.654 -5.517 1.00 91.75 86 LEU A N 1
ATOM 687 C CA . LEU A 1 86 ? 9.216 -13.736 -5.698 1.00 91.75 86 LEU A CA 1
ATOM 688 C C . LEU A 1 86 ? 9.193 -14.734 -4.532 1.00 91.75 86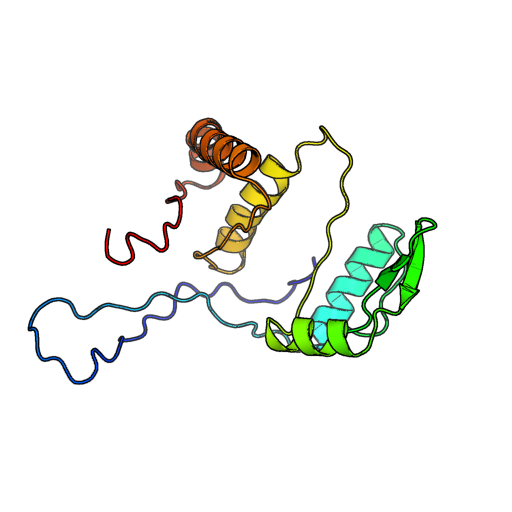 LEU A C 1
ATOM 690 O O . LEU A 1 86 ? 8.178 -15.394 -4.313 1.00 91.75 86 LEU A O 1
ATOM 694 N N . ALA A 1 87 ? 10.282 -14.836 -3.766 1.00 92.62 87 ALA A N 1
ATOM 695 C CA . ALA A 1 87 ? 10.301 -15.606 -2.526 1.00 92.62 87 ALA A CA 1
ATOM 696 C C . ALA A 1 87 ? 9.462 -14.949 -1.412 1.00 92.62 87 ALA A C 1
ATOM 698 O O . ALA A 1 87 ? 8.968 -15.653 -0.533 1.00 92.62 87 ALA A O 1
ATOM 699 N N . ALA A 1 88 ? 9.286 -13.622 -1.442 1.00 89.38 88 ALA A N 1
ATOM 700 C CA . ALA A 1 88 ? 8.498 -12.892 -0.452 1.00 89.38 88 ALA A CA 1
ATOM 701 C C . ALA A 1 88 ? 6.996 -12.893 -0.777 1.00 89.38 88 ALA A C 1
ATOM 703 O O . ALA A 1 88 ? 6.166 -13.099 0.109 1.00 89.38 88 ALA A O 1
ATOM 704 N N . THR A 1 89 ? 6.627 -12.637 -2.034 1.00 90.81 89 THR A N 1
ATOM 705 C CA . THR A 1 89 ? 5.230 -12.632 -2.488 1.00 90.81 89 THR A CA 1
ATOM 706 C C . THR A 1 89 ? 5.153 -12.780 -4.006 1.00 90.81 89 THR A C 1
ATOM 708 O O . THR A 1 89 ? 6.096 -12.486 -4.727 1.00 90.81 89 THR A O 1
ATOM 711 N N . ARG A 1 90 ? 4.001 -13.222 -4.512 1.00 91.25 90 ARG A N 1
ATOM 712 C CA . ARG A 1 90 ? 3.729 -13.331 -5.956 1.00 91.25 90 ARG A CA 1
ATOM 713 C C . ARG A 1 90 ? 3.261 -12.026 -6.609 1.00 91.25 90 ARG A C 1
ATOM 715 O O . ARG A 1 90 ? 3.196 -11.945 -7.829 1.00 91.25 90 ARG A O 1
ATOM 722 N N . VAL A 1 91 ? 2.862 -11.033 -5.813 1.00 93.31 91 VAL A N 1
ATOM 723 C CA . VAL A 1 91 ? 2.313 -9.759 -6.303 1.00 93.31 91 VAL A CA 1
ATOM 724 C C . VAL A 1 91 ? 3.049 -8.607 -5.643 1.00 93.31 91 VAL A C 1
ATOM 726 O O . VAL A 1 91 ? 3.069 -8.499 -4.416 1.00 93.31 91 VAL A O 1
ATOM 729 N N . HIS A 1 92 ? 3.584 -7.723 -6.479 1.00 94.75 92 HIS A N 1
ATOM 730 C CA . HIS A 1 92 ? 4.243 -6.483 -6.090 1.00 94.75 92 HIS A CA 1
ATOM 731 C C . HIS A 1 92 ? 3.542 -5.326 -6.800 1.00 94.75 92 HIS A C 1
ATOM 733 O O . HIS A 1 92 ? 3.304 -5.391 -8.005 1.00 94.75 92 HIS A O 1
ATOM 739 N N . LEU A 1 93 ? 3.166 -4.295 -6.047 1.00 94.50 93 LEU A N 1
ATOM 740 C CA . LEU A 1 93 ? 2.501 -3.108 -6.576 1.00 94.50 93 LEU A CA 1
ATOM 741 C C . LEU A 1 93 ? 3.264 -1.874 -6.112 1.00 94.50 93 LEU A C 1
ATOM 743 O O . LEU A 1 93 ? 3.377 -1.638 -4.909 1.00 94.50 93 LEU A O 1
ATOM 747 N N . ASP A 1 94 ? 3.717 -1.076 -7.071 1.00 93.75 94 ASP A N 1
ATOM 748 C CA . ASP A 1 94 ? 4.440 0.159 -6.803 1.00 93.75 94 ASP A CA 1
ATOM 749 C C . ASP A 1 94 ? 3.514 1.368 -6.928 1.00 93.75 94 ASP A C 1
ATOM 751 O O . ASP A 1 94 ? 2.712 1.482 -7.858 1.00 93.75 94 ASP A O 1
ATOM 755 N N . ILE A 1 95 ? 3.631 2.287 -5.968 1.00 94.00 95 ILE A N 1
ATOM 756 C CA . ILE A 1 95 ? 2.894 3.551 -5.954 1.00 94.00 95 ILE A CA 1
ATOM 757 C C . ILE A 1 95 ? 3.894 4.695 -5.797 1.00 94.00 95 ILE A C 1
ATOM 759 O O . ILE A 1 95 ? 4.381 5.003 -4.700 1.00 94.00 95 ILE A O 1
ATOM 763 N N . GLU A 1 96 ? 4.171 5.362 -6.910 1.00 92.50 96 GLU A N 1
ATOM 764 C CA . GLU A 1 96 ? 4.992 6.565 -6.946 1.00 92.50 96 GLU A CA 1
ATOM 765 C C . GLU A 1 96 ? 4.140 7.780 -6.548 1.00 92.50 96 GLU A C 1
ATOM 767 O O . GLU A 1 96 ? 3.028 7.969 -7.034 1.00 92.50 96 GLU A O 1
ATOM 772 N N . MET A 1 97 ? 4.624 8.576 -5.593 1.00 95.50 97 MET A N 1
ATOM 773 C CA . MET A 1 97 ? 3.969 9.826 -5.181 1.00 95.50 97 MET A CA 1
ATOM 774 C C . MET A 1 97 ? 5.046 10.791 -4.713 1.00 95.50 97 MET A C 1
ATOM 776 O O . MET A 1 97 ? 5.918 10.367 -3.948 1.00 95.50 97 MET A O 1
ATOM 780 N N . GLU A 1 98 ? 4.918 12.049 -5.120 1.00 95.44 98 GLU A N 1
ATOM 781 C CA . GLU A 1 98 ? 5.815 13.142 -4.753 1.00 95.44 98 GLU A CA 1
ATOM 782 C C . GLU A 1 98 ? 5.793 13.422 -3.241 1.00 95.44 98 GLU A C 1
ATOM 784 O O . GLU A 1 98 ? 4.798 13.159 -2.545 1.00 95.44 98 GLU A O 1
ATOM 789 N N . THR A 1 99 ? 6.887 13.972 -2.716 1.00 91.25 99 THR A N 1
ATOM 790 C CA . THR A 1 99 ? 6.977 14.343 -1.299 1.00 91.25 99 THR A CA 1
ATOM 791 C C . THR A 1 99 ? 5.918 15.393 -0.954 1.00 91.25 99 THR A C 1
ATOM 793 O O . THR A 1 99 ? 5.607 16.280 -1.740 1.00 91.25 99 THR A O 1
ATOM 796 N N . GLY A 1 100 ? 5.312 15.277 0.229 1.00 91.81 100 GLY A N 1
ATOM 797 C CA . GLY A 1 100 ? 4.281 16.218 0.683 1.00 91.81 100 GLY A CA 1
ATOM 798 C C . GLY A 1 100 ? 2.869 15.969 0.134 1.00 91.81 100 GLY A C 1
ATOM 799 O O . GLY A 1 100 ? 1.935 16.621 0.582 1.00 91.81 100 GLY A O 1
ATOM 800 N N . THR A 1 101 ? 2.657 14.980 -0.743 1.00 94.75 101 THR A N 1
ATOM 801 C CA . THR A 1 101 ? 1.325 14.672 -1.322 1.00 94.75 101 THR A CA 1
ATOM 802 C C . THR A 1 101 ? 0.456 13.727 -0.475 1.00 94.75 101 THR A C 1
ATOM 804 O O . THR A 1 101 ? -0.566 13.221 -0.933 1.00 94.75 101 THR A O 1
ATOM 807 N N . GLY A 1 102 ? 0.847 13.455 0.775 1.00 94.88 102 GLY A N 1
ATOM 808 C CA . GLY A 1 102 ? 0.033 12.653 1.697 1.00 94.88 102 GLY A CA 1
ATOM 809 C C . GLY A 1 102 ? 0.113 11.134 1.494 1.00 94.88 102 GLY A C 1
ATOM 810 O O . GLY A 1 102 ? -0.848 10.428 1.803 1.00 94.88 102 GLY A O 1
ATOM 811 N N . LYS A 1 103 ? 1.258 10.601 1.037 1.00 96.44 103 LYS A N 1
ATOM 812 C CA . LYS A 1 103 ? 1.501 9.147 0.883 1.00 96.44 103 LYS A CA 1
ATOM 813 C C . LYS A 1 103 ? 1.094 8.334 2.123 1.00 96.44 103 LYS A C 1
ATOM 815 O O . LYS A 1 103 ? 0.464 7.289 1.981 1.00 96.44 103 LYS A O 1
ATOM 820 N N . THR A 1 104 ? 1.374 8.851 3.324 1.00 95.75 104 THR A N 1
ATOM 821 C CA . THR A 1 104 ? 0.969 8.239 4.600 1.00 95.75 104 THR A CA 1
ATOM 822 C C . THR A 1 104 ? -0.536 8.054 4.718 1.00 95.75 104 THR A C 1
ATOM 824 O O . THR A 1 104 ? -1.016 6.949 4.951 1.00 95.75 104 THR A O 1
ATOM 827 N N . TYR A 1 105 ? -1.299 9.120 4.493 1.00 96.06 105 TYR A N 1
ATOM 828 C CA . TYR A 1 105 ? -2.755 9.052 4.521 1.00 96.06 105 TYR A CA 1
ATOM 829 C C . TYR A 1 105 ? -3.293 8.095 3.448 1.00 96.06 105 TYR A C 1
ATOM 831 O O . TYR A 1 105 ? -4.209 7.316 3.713 1.00 96.06 105 TYR A O 1
ATOM 839 N N . CYS A 1 106 ? -2.695 8.116 2.252 1.00 97.12 106 CYS A N 1
ATOM 840 C CA . CYS A 1 106 ? -3.103 7.279 1.128 1.00 97.12 106 CYS A CA 1
ATOM 841 C C . CYS A 1 106 ? -3.025 5.778 1.456 1.00 97.12 106 CYS A C 1
ATOM 843 O O . CYS A 1 106 ? -4.021 5.068 1.280 1.00 97.12 106 CYS A O 1
ATOM 845 N N . TYR A 1 107 ? -1.901 5.281 1.991 1.00 97.00 107 TYR A N 1
ATOM 846 C CA . TYR A 1 107 ? -1.809 3.853 2.320 1.00 97.00 107 TYR A CA 1
ATOM 847 C C . TYR A 1 107 ? -2.663 3.474 3.540 1.00 97.00 107 TYR A C 1
ATOM 849 O O . TYR A 1 107 ? -3.207 2.372 3.563 1.00 97.00 107 TYR A O 1
ATOM 857 N N . ILE A 1 108 ? -2.857 4.370 4.523 1.00 96.94 108 ILE A N 1
ATOM 858 C CA . ILE A 1 108 ? -3.755 4.097 5.662 1.00 96.94 108 ILE A CA 1
ATOM 859 C C . ILE A 1 108 ? -5.193 3.964 5.157 1.00 96.94 108 ILE A C 1
ATOM 861 O O . ILE A 1 108 ? -5.867 2.979 5.451 1.00 96.94 108 ILE A O 1
ATOM 865 N N . LYS A 1 109 ? -5.656 4.902 4.325 1.00 97.25 109 LYS A N 1
ATOM 866 C CA . LYS A 1 109 ? -6.975 4.801 3.693 1.00 97.25 109 LYS A CA 1
ATOM 867 C C . LYS A 1 109 ? -7.097 3.523 2.856 1.00 97.25 109 LYS A C 1
ATOM 869 O O . LYS A 1 109 ? -8.134 2.870 2.897 1.00 97.25 109 LYS A O 1
ATOM 874 N N . THR A 1 110 ? -6.038 3.145 2.139 1.00 97.38 110 THR A N 1
ATOM 875 C CA . THR A 1 110 ? -6.000 1.905 1.348 1.00 97.38 110 THR A CA 1
ATOM 876 C C . THR A 1 110 ? -6.187 0.668 2.227 1.00 97.38 110 THR A C 1
ATOM 878 O O . THR A 1 110 ? -6.958 -0.211 1.857 1.00 97.38 110 THR A O 1
ATOM 881 N N . ILE A 1 111 ? -5.575 0.622 3.415 1.00 97.00 111 ILE A N 1
ATOM 882 C CA . ILE A 1 111 ? -5.789 -0.447 4.407 1.00 97.00 111 ILE A CA 1
ATOM 883 C C . ILE A 1 111 ? -7.276 -0.554 4.795 1.00 97.00 111 ILE A C 1
ATOM 885 O O . ILE A 1 111 ? -7.843 -1.648 4.779 1.00 97.00 111 ILE A O 1
ATOM 889 N N . PHE A 1 112 ? -7.938 0.572 5.084 1.00 97.06 112 PHE A N 1
ATOM 890 C CA . PHE A 1 112 ? -9.374 0.588 5.399 1.00 97.06 112 PHE A CA 1
ATOM 891 C C . PHE A 1 112 ? -10.252 0.162 4.211 1.00 97.06 112 PHE A C 1
ATOM 893 O O . PHE A 1 112 ? -11.195 -0.611 4.391 1.00 97.06 112 PHE A O 1
ATOM 900 N N . GLU A 1 113 ? -9.937 0.612 2.995 1.00 97.19 113 GLU A N 1
ATOM 901 C CA . GLU A 1 113 ? -10.641 0.200 1.773 1.00 97.19 113 GLU A CA 1
ATOM 902 C C . GLU A 1 113 ? -10.474 -1.298 1.493 1.00 97.19 113 GLU A C 1
ATOM 904 O O . GLU A 1 113 ? -11.452 -1.972 1.173 1.00 97.19 113 GLU A O 1
ATOM 909 N N . MET A 1 114 ? -9.269 -1.846 1.667 1.00 95.81 114 MET A N 1
ATOM 910 C CA . MET A 1 114 ? -9.008 -3.281 1.530 1.00 95.81 114 MET A CA 1
ATOM 911 C C . MET A 1 114 ? -9.787 -4.095 2.563 1.00 95.81 114 MET A C 1
ATOM 913 O O . MET A 1 114 ? -10.365 -5.127 2.220 1.00 95.81 114 MET A O 1
ATOM 917 N N . ASN A 1 115 ? -9.880 -3.609 3.803 1.00 94.94 115 ASN A N 1
ATOM 918 C CA . ASN A 1 115 ? -10.723 -4.239 4.812 1.00 94.94 115 ASN A CA 1
ATOM 919 C C . ASN A 1 115 ? -12.204 -4.216 4.423 1.00 94.94 115 ASN A C 1
ATOM 921 O O . ASN A 1 115 ? -12.877 -5.239 4.513 1.00 94.94 115 ASN A O 1
ATOM 925 N N . LYS A 1 116 ? -12.706 -3.066 3.966 1.00 95.12 116 LYS A N 1
ATOM 926 C CA . LYS A 1 116 ? -14.106 -2.899 3.565 1.00 95.12 116 LYS A CA 1
ATOM 927 C C . LYS A 1 116 ? -14.481 -3.770 2.363 1.00 95.12 116 LYS A C 1
ATOM 929 O O . LYS A 1 116 ? -15.578 -4.316 2.339 1.00 95.12 116 LYS A O 1
ATOM 934 N N . ARG A 1 117 ? -13.600 -3.871 1.364 1.00 95.12 117 ARG A N 1
ATOM 935 C CA . ARG A 1 117 ? -13.880 -4.563 0.093 1.00 95.12 117 ARG A CA 1
ATOM 936 C C . ARG A 1 117 ? -13.593 -6.057 0.144 1.00 95.12 117 ARG A C 1
ATOM 938 O O . ARG A 1 117 ? -14.355 -6.828 -0.426 1.00 95.12 117 ARG A O 1
ATOM 945 N N . TYR A 1 118 ? -12.506 -6.452 0.804 1.00 94.12 118 TYR A N 1
ATOM 946 C CA . TYR A 1 118 ? -11.961 -7.812 0.719 1.00 94.12 118 TYR A CA 1
ATOM 947 C C . TYR A 1 118 ? -11.882 -8.520 2.076 1.00 94.12 118 TYR A C 1
ATOM 949 O O . TYR A 1 118 ? -11.640 -9.722 2.123 1.00 94.12 118 TYR A O 1
ATOM 957 N N . GLY A 1 119 ? -12.113 -7.810 3.186 1.00 93.00 119 GLY A N 1
ATOM 958 C CA . GLY A 1 119 ? -12.112 -8.390 4.534 1.00 93.00 119 GLY A CA 1
ATOM 959 C C . GLY A 1 119 ? -10.717 -8.531 5.148 1.00 93.00 119 GLY A C 1
ATOM 960 O O . GLY A 1 119 ? -10.588 -8.964 6.293 1.00 93.00 119 GLY A O 1
ATOM 961 N N . TRP A 1 120 ? -9.663 -8.120 4.434 1.00 93.56 120 TRP A N 1
ATOM 962 C CA . TRP A 1 120 ? -8.291 -8.131 4.946 1.00 93.56 120 TRP A CA 1
ATOM 963 C C . TRP A 1 120 ? -8.145 -7.191 6.141 1.00 93.56 120 TRP A C 1
ATOM 965 O O . TRP A 1 120 ? -8.533 -6.028 6.087 1.00 93.56 120 TRP A O 1
ATOM 975 N N . SER A 1 121 ? -7.620 -7.699 7.249 1.00 92.56 121 SER A N 1
ATOM 976 C CA . SER A 1 121 ? -7.613 -7.015 8.547 1.00 92.56 121 SER A CA 1
ATOM 977 C C . SER A 1 121 ? -6.224 -6.902 9.170 1.00 92.56 121 SER A C 1
ATOM 979 O O . SER A 1 121 ? -6.045 -6.113 10.097 1.00 92.56 121 SER A O 1
ATOM 981 N N . LYS A 1 122 ? -5.232 -7.642 8.660 1.00 92.00 122 LYS A N 1
ATOM 982 C CA . LYS A 1 122 ? -3.850 -7.610 9.152 1.00 92.00 122 LYS A CA 1
ATOM 983 C C . LYS A 1 122 ? -2.896 -7.054 8.112 1.00 92.00 122 LYS A C 1
ATOM 985 O O . LYS A 1 122 ? -2.858 -7.533 6.984 1.00 92.00 122 LYS A O 1
ATOM 990 N N . PHE A 1 123 ? -2.109 -6.065 8.514 1.00 94.88 123 PHE A N 1
ATOM 991 C CA . PHE A 1 123 ? -1.177 -5.361 7.644 1.00 94.88 123 PHE A CA 1
ATOM 992 C C . PHE A 1 123 ? 0.123 -5.097 8.397 1.00 94.88 123 PHE A C 1
ATOM 994 O O . PHE A 1 123 ? 0.106 -4.857 9.603 1.00 94.88 123 PHE A O 1
ATOM 1001 N N . ILE A 1 124 ? 1.241 -5.129 7.674 1.00 94.75 124 ILE A N 1
ATOM 1002 C CA . ILE A 1 124 ? 2.568 -4.797 8.193 1.00 94.75 124 ILE A CA 1
ATOM 1003 C C . ILE A 1 124 ? 3.069 -3.589 7.407 1.00 94.75 124 ILE A C 1
ATOM 1005 O O . ILE A 1 124 ? 3.113 -3.622 6.179 1.00 94.75 124 ILE A O 1
ATOM 1009 N N . ILE A 1 125 ? 3.442 -2.524 8.116 1.00 96.06 125 ILE A N 1
ATOM 1010 C CA . ILE A 1 125 ? 4.033 -1.323 7.523 1.00 96.06 125 ILE A CA 1
ATOM 1011 C C . ILE A 1 125 ? 5.526 -1.342 7.846 1.00 96.06 125 ILE A C 1
ATOM 1013 O O . ILE A 1 125 ? 5.925 -1.139 8.992 1.00 96.06 125 ILE A O 1
ATOM 1017 N N . MET A 1 126 ? 6.346 -1.593 6.830 1.00 94.81 126 MET A N 1
ATOM 1018 C CA . MET A 1 126 ? 7.804 -1.559 6.941 1.00 94.81 126 MET A CA 1
ATOM 1019 C C . MET A 1 126 ? 8.310 -0.145 6.653 1.00 94.81 126 MET A C 1
ATOM 1021 O O . MET A 1 126 ? 7.909 0.474 5.669 1.00 94.81 126 MET A O 1
ATOM 1025 N N . VAL A 1 127 ? 9.194 0.372 7.508 1.00 95.25 127 VAL A N 1
ATOM 1026 C CA . VAL A 1 127 ? 9.740 1.736 7.407 1.00 95.25 127 VAL A CA 1
ATOM 1027 C C . VAL A 1 127 ? 11.266 1.718 7.533 1.00 95.25 127 VAL A C 1
ATOM 1029 O O . VAL A 1 127 ? 11.792 0.901 8.289 1.00 95.25 127 VAL A O 1
ATOM 1032 N N . PRO A 1 128 ? 11.998 2.604 6.830 1.00 94.50 128 PRO A N 1
ATOM 1033 C CA . PRO A 1 128 ? 13.458 2.519 6.751 1.00 94.50 128 PRO A CA 1
ATOM 1034 C C . PRO A 1 128 ? 14.185 3.176 7.935 1.00 94.50 128 PRO A C 1
ATOM 1036 O O . PRO A 1 128 ? 15.389 2.995 8.086 1.00 94.50 128 PRO A O 1
ATOM 1039 N N . SER A 1 129 ? 13.494 3.957 8.776 1.00 96.25 129 SER A N 1
ATOM 1040 C CA . SER A 1 129 ? 14.112 4.636 9.921 1.00 96.25 129 SER A CA 1
ATOM 1041 C C . SER A 1 129 ? 13.155 4.812 11.099 1.00 96.25 129 SER A C 1
ATOM 1043 O O . SER A 1 129 ? 11.931 4.804 10.944 1.00 96.25 129 SER A O 1
ATOM 1045 N N . ILE A 1 130 ? 13.729 5.022 12.290 1.00 93.62 130 ILE A N 1
ATOM 1046 C CA . ILE A 1 130 ? 12.975 5.288 13.525 1.00 93.62 130 ILE A CA 1
ATOM 1047 C C . ILE A 1 130 ? 12.162 6.581 13.397 1.00 93.62 130 ILE A C 1
ATOM 1049 O O . ILE A 1 130 ? 10.995 6.599 13.765 1.00 93.62 130 ILE A O 1
ATOM 1053 N N . ALA A 1 131 ? 12.726 7.641 12.812 1.00 94.94 131 ALA A N 1
ATOM 1054 C CA . ALA A 1 131 ? 12.012 8.906 12.636 1.00 94.94 131 ALA A CA 1
ATOM 1055 C C . ALA A 1 131 ? 10.744 8.743 11.778 1.00 94.94 131 ALA A C 1
ATOM 1057 O O . ALA A 1 131 ? 9.678 9.243 12.138 1.00 94.94 131 ALA A O 1
ATOM 1058 N N . ILE A 1 132 ? 10.834 7.983 10.677 1.00 95.00 132 ILE A N 1
ATOM 1059 C CA . ILE A 1 132 ? 9.668 7.692 9.831 1.00 95.00 132 ILE A CA 1
ATOM 1060 C C . ILE A 1 132 ? 8.656 6.841 10.604 1.00 95.00 132 ILE A C 1
ATOM 1062 O O . ILE A 1 132 ? 7.462 7.124 10.546 1.00 95.00 132 ILE A O 1
ATOM 1066 N N . ARG A 1 133 ? 9.115 5.849 11.377 1.00 95.69 133 ARG A N 1
ATOM 1067 C CA . ARG A 1 133 ? 8.253 5.016 12.230 1.00 95.69 133 ARG A CA 1
ATOM 1068 C C . ARG A 1 133 ? 7.408 5.845 13.196 1.00 95.69 133 ARG A C 1
ATOM 1070 O O . ARG A 1 133 ? 6.194 5.657 13.238 1.00 95.69 133 ARG A O 1
ATOM 1077 N N . GLU A 1 134 ? 8.028 6.764 13.934 1.00 96.25 134 GLU A N 1
ATOM 1078 C CA . GLU A 1 134 ? 7.315 7.638 14.877 1.00 96.25 134 GLU A CA 1
ATOM 1079 C C . GLU A 1 134 ? 6.314 8.551 14.151 1.00 96.25 134 GLU A C 1
ATOM 1081 O O . GLU A 1 134 ? 5.175 8.713 14.595 1.00 96.25 134 GLU A O 1
ATOM 1086 N N . GLY A 1 135 ? 6.690 9.085 12.982 1.00 95.81 135 GLY A N 1
ATOM 1087 C CA . GLY A 1 135 ? 5.795 9.895 12.151 1.00 95.81 135 GLY A CA 1
ATOM 1088 C C . GLY A 1 135 ? 4.559 9.127 11.667 1.00 95.81 135 GLY A C 1
ATOM 1089 O O . GLY A 1 135 ? 3.436 9.641 11.718 1.00 95.81 135 GLY A O 1
ATOM 1090 N N . VAL A 1 136 ? 4.735 7.872 11.245 1.00 97.00 136 VAL A N 1
ATOM 1091 C CA . VAL A 1 136 ? 3.626 6.986 10.856 1.00 97.00 136 VAL A CA 1
ATOM 1092 C C . VAL A 1 136 ? 2.742 6.652 12.055 1.00 97.00 136 VAL A C 1
ATOM 1094 O O . VAL A 1 136 ? 1.519 6.762 11.957 1.00 97.00 136 VAL A O 1
ATOM 1097 N N . TYR A 1 137 ? 3.340 6.311 13.199 1.00 96.88 137 TYR A N 1
ATOM 1098 C CA . TYR A 1 137 ? 2.604 6.017 14.429 1.00 96.88 137 TYR A CA 1
ATOM 1099 C C . TYR A 1 137 ? 1.728 7.201 14.858 1.00 96.88 137 TYR A C 1
ATOM 1101 O O . TYR A 1 137 ? 0.534 7.038 15.121 1.00 96.88 137 TYR A O 1
ATOM 1109 N N . LYS A 1 138 ? 2.277 8.421 14.832 1.00 96.81 138 LYS A N 1
ATOM 1110 C CA . LYS A 1 138 ? 1.514 9.636 15.136 1.00 96.81 138 LYS A CA 1
ATOM 1111 C C . LYS A 1 138 ? 0.405 9.902 14.114 1.00 96.81 138 LYS A C 1
ATOM 1113 O O . LYS A 1 138 ? -0.690 10.310 14.498 1.00 96.81 138 LYS A O 1
ATOM 1118 N N . SER A 1 139 ? 0.654 9.631 12.832 1.00 96.44 139 SER A N 1
ATOM 1119 C CA . SER A 1 139 ? -0.356 9.774 11.773 1.00 96.44 139 SER A CA 1
ATOM 1120 C C . SER A 1 139 ? -1.545 8.832 11.986 1.00 96.44 139 SER A C 1
ATOM 1122 O O . SER A 1 139 ? -2.692 9.259 11.852 1.00 96.44 139 SER A O 1
ATOM 1124 N N . LEU A 1 140 ? -1.295 7.578 12.378 1.00 96.81 140 LEU A N 1
ATOM 1125 C CA . LEU A 1 140 ? -2.345 6.615 12.732 1.00 96.81 140 LEU A CA 1
ATOM 1126 C C . LEU A 1 140 ? -3.185 7.089 13.927 1.00 96.81 140 LEU A C 1
ATOM 1128 O O . LEU A 1 140 ? -4.403 6.940 13.906 1.00 96.81 140 LEU A O 1
ATOM 1132 N N . GLN A 1 141 ? -2.559 7.705 14.936 1.00 97.31 141 GLN A N 1
ATOM 1133 C CA . GLN A 1 141 ? -3.274 8.275 16.085 1.00 97.31 141 GLN A CA 1
ATOM 1134 C C . GLN A 1 141 ? -4.171 9.453 15.690 1.00 97.31 141 GLN A C 1
ATOM 1136 O O . GLN A 1 141 ? -5.348 9.464 16.031 1.00 97.31 141 GLN A O 1
ATOM 1141 N N . ILE A 1 142 ? -3.625 10.441 14.973 1.00 96.88 142 ILE A N 1
ATOM 1142 C CA . ILE A 1 142 ? -4.356 11.671 14.617 1.00 96.88 142 ILE A CA 1
ATOM 1143 C C . ILE A 1 142 ? -5.521 11.366 13.668 1.00 96.88 142 ILE A C 1
ATOM 1145 O O . ILE A 1 142 ? -6.579 11.976 13.764 1.00 96.88 142 ILE A O 1
ATOM 1149 N N . THR A 1 143 ? -5.343 10.412 12.752 1.00 96.25 143 THR A N 1
ATOM 1150 C CA . THR A 1 143 ? -6.375 10.060 11.763 1.00 96.25 143 THR A CA 1
ATOM 1151 C C . THR A 1 143 ? -7.407 9.051 12.279 1.00 96.25 143 THR A C 1
ATOM 1153 O O . THR A 1 143 ? -8.332 8.703 11.545 1.00 96.25 143 THR A O 1
ATOM 1156 N N . ALA A 1 144 ? -7.286 8.587 13.529 1.00 95.88 144 ALA A N 1
ATOM 1157 C CA . ALA A 1 144 ? -8.129 7.529 14.080 1.00 95.88 144 ALA A CA 1
ATOM 1158 C C . ALA A 1 144 ? -9.622 7.887 14.089 1.00 95.88 144 ALA A C 1
ATOM 1160 O O . ALA A 1 144 ? -10.438 7.049 13.707 1.00 95.88 144 ALA A O 1
ATOM 1161 N N . ASP A 1 145 ? -9.982 9.106 14.496 1.00 96.75 145 ASP A N 1
ATOM 1162 C CA . ASP A 1 145 ? -11.386 9.533 14.561 1.00 96.75 145 ASP A CA 1
ATOM 1163 C C . ASP A 1 145 ? -11.965 9.764 13.161 1.00 96.75 145 ASP A C 1
ATOM 1165 O O . ASP A 1 145 ? -13.020 9.219 12.846 1.00 96.75 145 ASP A O 1
ATOM 1169 N N . HIS A 1 146 ? -11.208 10.410 12.266 1.00 96.69 146 HIS A N 1
ATOM 1170 C CA . HIS A 1 146 ? -11.579 10.574 10.852 1.00 96.69 146 HIS A CA 1
ATOM 1171 C C . HIS A 1 146 ? -11.914 9.233 10.175 1.00 96.69 146 HIS A C 1
ATOM 1173 O O . HIS A 1 146 ? -12.922 9.091 9.473 1.00 96.69 146 HIS A O 1
ATOM 1179 N N . PHE A 1 147 ? -11.068 8.217 10.377 1.00 96.50 147 PHE A N 1
ATOM 1180 C CA . PHE A 1 147 ? -11.313 6.891 9.813 1.00 96.50 147 PHE A CA 1
ATOM 1181 C C . PHE A 1 147 ? -12.423 6.127 10.545 1.00 96.50 147 PHE A C 1
ATOM 1183 O O . PHE A 1 147 ? -13.148 5.370 9.898 1.00 96.50 147 PHE A O 1
ATOM 1190 N N . ALA A 1 148 ? -12.611 6.348 11.849 1.00 96.06 148 ALA A N 1
ATOM 1191 C CA . ALA A 1 148 ? -13.735 5.781 12.590 1.00 96.06 148 ALA A CA 1
ATOM 1192 C C . ALA A 1 148 ? -15.078 6.306 12.074 1.00 96.06 148 ALA A C 1
ATOM 1194 O O . ALA A 1 148 ? -15.987 5.508 11.861 1.00 96.06 148 ALA A O 1
ATOM 1195 N N . GLU A 1 149 ? -15.183 7.606 11.810 1.00 97.00 149 GLU A N 1
ATOM 1196 C CA . GLU A 1 149 ? -16.372 8.222 11.213 1.00 97.00 149 GLU A CA 1
ATOM 1197 C C . GLU A 1 149 ? -16.622 7.696 9.793 1.00 97.00 149 GLU A C 1
ATOM 1199 O O . GLU A 1 149 ? -17.739 7.315 9.450 1.00 97.00 149 GLU A O 1
ATOM 1204 N N . SER A 1 150 ? -15.567 7.602 8.976 1.00 95.56 150 SER A N 1
ATOM 1205 C CA . SER A 1 150 ? -15.685 7.195 7.567 1.00 95.56 150 SER A CA 1
ATOM 1206 C C . SER A 1 150 ? -15.967 5.696 7.363 1.00 95.56 150 SER A C 1
ATOM 1208 O O . SER A 1 150 ? -16.609 5.318 6.381 1.00 95.56 150 SER A O 1
ATOM 1210 N N . TYR A 1 151 ? -15.456 4.824 8.241 1.00 95.94 151 TYR A N 1
ATOM 1211 C CA . TYR A 1 151 ? -15.503 3.359 8.070 1.00 95.94 151 TYR A CA 1
ATOM 1212 C C . TYR A 1 151 ? -16.198 2.609 9.214 1.00 95.94 151 TYR A C 1
ATOM 1214 O O . TYR A 1 151 ? -16.287 1.379 9.164 1.00 95.94 151 TYR A O 1
ATOM 1222 N N . GLY A 1 152 ? -16.665 3.310 10.250 1.00 94.00 152 GLY A N 1
ATOM 1223 C CA . GLY A 1 152 ? -17.342 2.721 11.409 1.00 94.00 152 GLY A CA 1
ATOM 1224 C C . GLY A 1 152 ? -16.443 1.854 12.297 1.00 94.00 152 GLY A C 1
ATOM 1225 O O . GLY A 1 152 ? -16.949 1.049 13.076 1.00 94.00 152 GLY A O 1
ATOM 1226 N N . LYS A 1 153 ? -15.112 1.944 12.160 1.00 91.12 153 LYS A N 1
ATOM 1227 C CA . LYS A 1 153 ? -14.157 1.132 12.931 1.00 91.12 153 LYS A CA 1
ATOM 1228 C C . LYS A 1 153 ? -12.820 1.841 13.126 1.00 91.12 153 LYS A C 1
ATOM 1230 O O . LYS A 1 153 ? -12.379 2.591 12.262 1.00 91.12 153 LYS A O 1
ATOM 1235 N N . LYS A 1 154 ? -12.147 1.550 14.243 1.00 93.06 154 LYS A N 1
ATOM 1236 C CA . LYS A 1 154 ? -10.789 2.030 14.543 1.00 93.06 154 LYS A CA 1
ATOM 1237 C C . LYS A 1 154 ? -9.762 0.940 14.252 1.00 93.06 154 LYS A C 1
ATOM 1239 O O . LYS A 1 154 ? -9.972 -0.223 14.598 1.00 93.06 154 LYS A O 1
ATOM 1244 N N . ALA A 1 155 ? -8.643 1.317 13.637 1.00 93.44 155 ALA A N 1
ATOM 1245 C CA . ALA A 1 155 ? -7.511 0.417 13.464 1.00 93.44 155 ALA A CA 1
ATOM 1246 C C . ALA A 1 155 ? -6.801 0.209 14.809 1.00 93.44 155 ALA A C 1
ATOM 1248 O O . ALA A 1 155 ? -6.543 1.167 15.536 1.00 93.44 155 ALA A O 1
ATOM 1249 N N . ARG A 1 156 ? -6.456 -1.041 15.122 1.00 93.81 156 ARG A N 1
ATOM 1250 C CA . ARG A 1 156 ? -5.515 -1.363 16.200 1.00 93.81 156 ARG A CA 1
ATOM 1251 C C . ARG A 1 156 ? -4.119 -1.435 15.592 1.00 93.81 156 ARG A C 1
ATOM 1253 O O . ARG A 1 156 ? -3.932 -2.122 14.592 1.00 93.81 156 ARG A O 1
ATOM 1260 N N . PHE A 1 157 ? -3.162 -0.729 16.178 1.00 94.56 157 PHE A N 1
ATOM 1261 C CA . PHE A 1 157 ? -1.790 -0.665 15.686 1.00 94.56 157 PHE A CA 1
ATOM 1262 C C . PHE A 1 157 ? -0.810 -0.633 16.855 1.00 94.56 157 PHE A C 1
ATOM 1264 O O . PHE A 1 157 ? -1.125 -0.127 17.930 1.00 94.56 157 PHE A O 1
ATOM 1271 N N . PHE A 1 158 ? 0.379 -1.178 16.632 1.00 93.88 158 PHE A N 1
ATOM 1272 C CA . PHE A 1 158 ? 1.473 -1.196 17.593 1.00 93.88 158 PHE A CA 1
ATOM 1273 C C . PHE A 1 158 ? 2.804 -1.192 16.842 1.00 93.88 158 PHE A C 1
ATOM 1275 O O . PHE A 1 158 ? 2.868 -1.497 15.649 1.00 93.88 158 PHE A O 1
ATOM 1282 N N . ILE A 1 159 ? 3.872 -0.830 17.545 1.00 93.62 159 ILE A N 1
ATOM 1283 C CA . ILE A 1 159 ? 5.227 -0.884 17.007 1.00 93.62 159 ILE A CA 1
ATOM 1284 C C . ILE A 1 159 ? 5.814 -2.253 17.338 1.00 93.62 159 ILE A C 1
ATOM 1286 O O . ILE A 1 159 ? 5.976 -2.588 18.508 1.00 93.62 159 ILE A O 1
ATOM 1290 N N . TYR A 1 160 ? 6.169 -3.026 16.313 1.00 88.69 160 TYR A N 1
ATOM 1291 C CA . TYR A 1 160 ? 6.853 -4.299 16.514 1.00 88.69 160 TYR A CA 1
ATOM 1292 C C . TYR A 1 160 ? 8.247 -4.083 17.120 1.00 88.69 160 TYR A C 1
ATOM 1294 O O . TYR A 1 160 ? 9.041 -3.277 16.621 1.00 88.69 160 TYR A O 1
ATOM 1302 N N . ASN A 1 161 ? 8.553 -4.830 18.181 1.00 84.00 161 ASN A N 1
ATOM 1303 C CA . ASN A 1 161 ? 9.852 -4.831 18.839 1.00 84.00 161 ASN A CA 1
ATOM 1304 C C . ASN A 1 161 ? 10.368 -6.267 18.962 1.00 84.00 161 ASN A C 1
ATOM 1306 O O . ASN A 1 161 ? 9.866 -7.052 19.759 1.00 84.00 161 ASN A O 1
ATOM 1310 N N . SER A 1 162 ? 11.426 -6.599 18.221 1.00 77.19 162 SER A N 1
ATOM 1311 C CA . SER A 1 162 ? 12.017 -7.943 18.233 1.00 77.19 162 SER A CA 1
ATOM 1312 C C . SER A 1 162 ? 12.590 -8.362 19.591 1.00 77.19 162 SER A C 1
ATOM 1314 O O . SER A 1 162 ? 12.766 -9.551 19.833 1.00 77.19 162 SER A O 1
ATOM 1316 N N . LYS A 1 163 ? 12.867 -7.414 20.497 1.00 80.56 163 LYS A N 1
ATOM 1317 C CA . LYS A 1 163 ? 13.322 -7.713 21.866 1.00 80.56 163 LYS A CA 1
ATOM 1318 C C . LYS A 1 163 ? 12.173 -8.057 22.817 1.00 80.56 163 LYS A C 1
ATOM 1320 O O . LYS A 1 163 ? 12.436 -8.483 23.936 1.00 80.56 163 LYS A O 1
ATOM 1325 N N . ARG A 1 164 ? 10.924 -7.840 22.400 1.00 71.44 164 ARG A N 1
ATOM 1326 C CA . ARG A 1 164 ? 9.716 -8.053 23.204 1.00 71.44 164 ARG A CA 1
ATOM 1327 C C . ARG A 1 164 ? 8.673 -8.792 22.369 1.00 71.44 164 ARG A C 1
ATOM 1329 O O . ARG A 1 164 ? 7.669 -8.225 21.971 1.00 71.44 164 ARG A O 1
ATOM 1336 N N . LEU A 1 165 ? 8.959 -10.059 22.062 1.00 57.59 165 LEU A N 1
ATOM 1337 C CA . LEU A 1 165 ? 8.105 -10.902 21.213 1.00 57.59 165 LEU A CA 1
ATOM 1338 C C . LEU A 1 165 ? 6.767 -11.308 21.867 1.00 57.59 165 LEU A C 1
ATOM 1340 O O . LEU A 1 165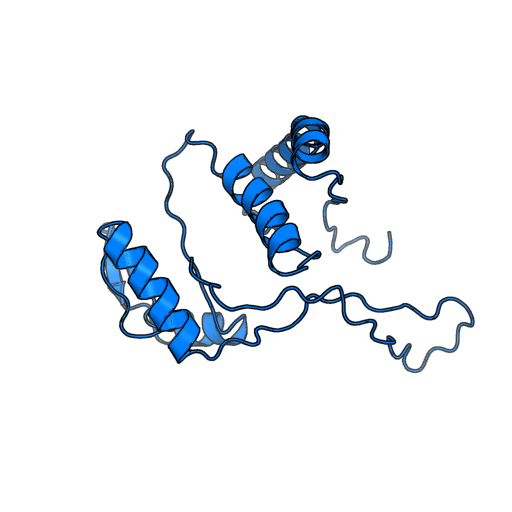 ? 5.907 -11.845 21.178 1.00 57.59 165 LEU A O 1
ATOM 1344 N N . HIS A 1 166 ? 6.624 -11.110 23.181 1.00 54.75 166 HIS A N 1
ATOM 1345 C CA . HIS A 1 166 ? 5.512 -11.614 23.998 1.00 54.75 166 HIS A CA 1
ATOM 1346 C C . HIS A 1 166 ? 4.703 -10.508 24.705 1.00 54.75 166 HIS A C 1
ATOM 1348 O O . HIS A 1 166 ? 3.853 -10.829 25.531 1.00 54.75 166 HIS A O 1
ATOM 1354 N N . GLU A 1 167 ? 4.984 -9.233 24.413 1.00 41.56 167 GLU A N 1
ATOM 1355 C CA . GLU A 1 167 ? 4.199 -8.065 24.862 1.00 41.56 167 GLU A CA 1
ATOM 1356 C C . GLU A 1 167 ? 3.409 -7.486 23.683 1.00 41.56 167 GLU A C 1
ATOM 1358 O O . GLU A 1 167 ? 2.245 -7.084 23.899 1.00 41.56 167 GLU A O 1
#

pLDDT: mean 87.39, std 15.56, range [39.69, 98.0]

Sequence (167 aa):
DCFAGQPLVNGITYRIDPGRKAQVSAFEEGFKNADFVLSEPQILENIQKVQRRQNLSISHRLDDFIVLDRNNQRIAAPATYRRDALAATRVHLDIEMETGTGKTYCYIKTIFEMNKRYGWSKFIIMVPSIAIREGVYKSLQITADHFAESYGKKARFFIYNSKRLHE

Secondary structure (DSSP, 8-state):
-TTTT------EEEE---TT----S---EEEEPPPP-S-HHHHHHHHHHHHHHTTPPPPSSTT--EEE-TTS-EEEPPHHHHHHHHHH-S--------TTS-HHHHHHHHHHHHHHHH---------SSHHHHHHHHHHHHHTHHHHHHHHS-PPP-----TT-TT-

Radius of gyration: 19.08 Å; chains: 1; bounding box: 41×46×49 Å

Foldseek 3Di:
DLLPPAAADAWDFDFDDPPDDDDPDDRPRDTAFDDRPDDQVSSLVSVQVVCVVVVHDRDPHQLQDWDQDPVRDTDTDDPVVSVVVVVVDSHDDDDDDDPPPPPLVVVVVVQLVCCVGHVGQDDDDDDDDPVVVVVSVVVLVVCQVVSCVVRVDGRDDDDDDPVCPPD